Protein AF-K1UAK8-F1 (afdb_monomer_lite)

pLDDT: mean 80.62, std 16.97, range [32.03, 98.06]

Sequence (161 aa):
METLEPFNIIYQTAEDGLGDTVKPRLMEADADLERVLVIDDRDTPLTLADERIARAIRENNARLVIIDPVQAFLGADVDMNRANEVRPIFRSLGDIAQATGCAIVLIGHLNKAAGTQSTYRGLGSIDITAAVRSLLFIGKLKAVPRRGCLSMRKAPLRRPD

Structure (mmCIF, N/CA/C/O backbone):
data_AF-K1UAK8-F1
#
_entry.id   AF-K1UAK8-F1
#
loop_
_atom_site.group_PDB
_atom_site.id
_atom_site.type_symbol
_atom_site.label_atom_id
_atom_site.label_alt_id
_atom_site.label_comp_id
_atom_site.label_asym_id
_atom_site.label_entity_id
_atom_site.label_seq_id
_atom_site.pdbx_PDB_ins_code
_atom_site.Cartn_x
_atom_site.Cartn_y
_atom_site.Cartn_z
_atom_site.occupancy
_atom_site.B_iso_or_equiv
_atom_site.auth_seq_id
_atom_site.auth_comp_id
_atom_site.auth_asym_id
_atom_site.auth_atom_id
_atom_site.pdbx_PDB_model_num
ATOM 1 N N . MET A 1 1 ? -11.060 -23.765 2.397 1.00 55.47 1 MET A N 1
ATOM 2 C CA . MET A 1 1 ? -10.619 -22.478 2.964 1.00 55.47 1 MET A CA 1
ATOM 3 C C . MET A 1 1 ? -11.892 -21.758 3.335 1.00 55.47 1 MET A C 1
ATOM 5 O O . MET A 1 1 ? -12.730 -21.617 2.454 1.00 55.47 1 MET A O 1
ATOM 9 N N . GLU A 1 2 ? -12.103 -21.457 4.612 1.00 62.03 2 GLU A N 1
ATOM 10 C CA . GLU A 1 2 ? -13.284 -20.691 5.019 1.00 62.03 2 GLU A CA 1
ATOM 11 C C . GLU A 1 2 ? -13.244 -19.320 4.337 1.00 62.03 2 GLU A C 1
ATOM 13 O O . GLU A 1 2 ? -12.193 -18.676 4.279 1.00 62.03 2 GLU A O 1
ATOM 18 N N . THR A 1 3 ? -14.365 -18.915 3.746 1.00 72.94 3 THR A N 1
ATOM 19 C CA . THR A 1 3 ? -14.537 -17.578 3.181 1.00 72.94 3 THR A CA 1
ATOM 20 C C . THR A 1 3 ? -14.625 -16.584 4.327 1.00 72.94 3 THR A C 1
ATOM 22 O O . THR A 1 3 ? -15.469 -16.722 5.207 1.00 72.94 3 THR A O 1
ATOM 25 N N . LEU A 1 4 ? -13.724 -15.604 4.335 1.00 79.81 4 LEU A N 1
ATOM 26 C CA . LEU A 1 4 ? -13.770 -14.509 5.297 1.00 79.81 4 LEU A CA 1
ATOM 27 C C . LEU A 1 4 ? -14.938 -13.577 4.954 1.00 79.81 4 LEU A C 1
ATOM 29 O O . LEU A 1 4 ? -15.183 -13.315 3.778 1.00 79.81 4 LEU A O 1
ATOM 33 N N . GLU A 1 5 ? -15.594 -13.034 5.979 1.00 86.62 5 GLU A N 1
ATOM 34 C CA . GLU A 1 5 ? -16.538 -11.924 5.808 1.00 86.62 5 GLU A CA 1
ATOM 35 C C . GLU A 1 5 ? -15.843 -10.710 5.161 1.00 86.62 5 GLU A C 1
ATOM 37 O O . GLU A 1 5 ? -14.666 -10.465 5.468 1.00 86.62 5 GLU A O 1
ATOM 42 N N . PRO A 1 6 ? -16.536 -9.928 4.307 1.00 89.19 6 PRO A N 1
ATOM 43 C CA . PRO A 1 6 ? -15.977 -8.728 3.691 1.00 89.19 6 PRO A CA 1
ATOM 44 C C . PRO A 1 6 ? -15.395 -7.752 4.721 1.00 89.19 6 PRO A C 1
ATOM 46 O O . PRO A 1 6 ? -15.967 -7.515 5.786 1.00 89.19 6 PRO A O 1
ATOM 49 N N . PHE A 1 7 ? -14.254 -7.148 4.396 1.00 94.06 7 PHE A N 1
ATOM 50 C CA . PHE A 1 7 ? -13.561 -6.197 5.263 1.00 94.06 7 PHE A CA 1
ATOM 51 C C . PHE A 1 7 ? -12.981 -5.035 4.467 1.00 94.06 7 PHE A C 1
ATOM 53 O O . PHE A 1 7 ? -12.765 -5.137 3.263 1.00 94.06 7 PHE A O 1
ATOM 60 N N . ASN A 1 8 ? -12.706 -3.938 5.167 1.00 97.38 8 ASN A N 1
ATOM 61 C CA . ASN A 1 8 ? -12.177 -2.733 4.549 1.00 97.38 8 ASN A CA 1
ATOM 62 C C . ASN A 1 8 ? -10.707 -2.923 4.170 1.00 97.38 8 ASN A C 1
ATOM 64 O O . ASN A 1 8 ? -9.906 -3.461 4.949 1.00 97.38 8 ASN A O 1
ATOM 68 N N . ILE A 1 9 ? -10.362 -2.457 2.975 1.00 96.62 9 ILE A N 1
ATOM 69 C CA . ILE A 1 9 ? -9.004 -2.444 2.447 1.00 96.62 9 ILE A CA 1
ATOM 70 C C . ILE A 1 9 ? -8.628 -1.020 2.055 1.00 96.62 9 ILE A C 1
ATOM 72 O O . ILE A 1 9 ? -9.480 -0.238 1.645 1.00 96.62 9 ILE A O 1
ATOM 76 N N . ILE A 1 10 ? -7.345 -0.697 2.148 1.00 97.50 10 ILE A N 1
ATOM 77 C CA . ILE A 1 10 ? -6.782 0.523 1.575 1.00 97.50 10 ILE A CA 1
ATOM 78 C C . ILE A 1 10 ? -5.951 0.108 0.364 1.00 97.50 10 ILE A C 1
ATOM 80 O O . ILE A 1 10 ? -5.035 -0.701 0.505 1.00 97.50 10 ILE A O 1
ATOM 84 N N . TYR A 1 11 ? -6.264 0.639 -0.813 1.00 95.94 11 TYR A N 1
ATOM 85 C CA . TYR A 1 11 ? -5.522 0.394 -2.048 1.00 95.94 11 TYR A CA 1
ATOM 86 C C . TYR A 1 11 ? -4.924 1.712 -2.538 1.00 95.94 11 TYR A C 1
ATOM 88 O O . TYR A 1 11 ? -5.619 2.525 -3.143 1.00 95.94 11 TYR A O 1
ATOM 96 N N . GLN A 1 12 ? -3.634 1.925 -2.287 1.00 95.62 12 GLN A N 1
ATOM 97 C CA . GLN A 1 12 ? -2.919 3.098 -2.775 1.00 95.62 12 GLN A CA 1
ATOM 98 C C . GLN A 1 12 ? -2.098 2.729 -4.007 1.00 95.62 12 GLN A C 1
ATOM 100 O O . GLN A 1 12 ? -1.221 1.864 -3.931 1.00 95.62 12 GLN A O 1
ATOM 105 N N . THR A 1 13 ? -2.347 3.409 -5.128 1.00 93.06 13 THR A N 1
ATOM 106 C CA . THR A 1 13 ? -1.563 3.211 -6.347 1.00 93.06 13 THR A CA 1
ATOM 107 C C . THR A 1 13 ? -1.162 4.505 -7.033 1.00 93.06 13 THR A C 1
ATOM 109 O O . THR A 1 13 ? -1.910 5.478 -7.020 1.00 93.06 13 THR A O 1
ATOM 112 N N . ALA A 1 14 ? 0.031 4.488 -7.625 1.00 87.62 14 ALA A N 1
ATOM 113 C CA . ALA A 1 14 ? 0.551 5.530 -8.508 1.00 87.62 14 ALA A CA 1
ATOM 114 C C . ALA A 1 14 ? 0.782 5.021 -9.947 1.00 87.62 14 ALA A C 1
ATOM 116 O O . ALA A 1 14 ? 1.315 5.751 -10.780 1.00 87.62 14 ALA A O 1
ATOM 117 N N . GLU A 1 15 ? 0.428 3.764 -10.233 1.00 78.88 15 GLU A N 1
ATOM 118 C CA . GLU A 1 15 ? 0.639 3.111 -11.531 1.00 78.88 15 GLU A CA 1
ATOM 119 C C . GLU A 1 15 ? -0.619 3.117 -12.391 1.00 78.88 15 GLU A C 1
ATOM 121 O O . GLU A 1 15 ? -0.607 3.599 -13.523 1.00 78.88 15 GLU A O 1
ATOM 126 N N . ASP A 1 16 ? -1.696 2.571 -11.835 1.00 82.50 16 ASP A N 1
ATOM 127 C CA . ASP A 1 16 ? -2.960 2.370 -12.522 1.00 82.50 16 ASP A CA 1
ATOM 128 C C . ASP A 1 16 ? -3.964 3.424 -12.042 1.00 82.50 16 ASP A C 1
ATOM 130 O O . ASP A 1 16 ? -4.096 3.693 -10.845 1.00 82.50 16 ASP A O 1
ATOM 134 N N . GLY A 1 17 ? -4.717 4.018 -12.967 1.00 80.69 17 GLY A N 1
ATOM 135 C CA . GLY A 1 17 ? -5.771 4.948 -12.588 1.00 80.69 17 GLY A CA 1
ATOM 136 C C . GLY A 1 17 ? -6.879 4.234 -11.804 1.00 80.69 17 GLY A C 1
ATOM 137 O O . GLY A 1 17 ? -7.371 3.159 -12.171 1.00 80.69 17 GLY A O 1
ATOM 138 N N . LEU A 1 18 ? -7.289 4.840 -10.687 1.00 82.31 18 LEU A N 1
ATOM 139 C CA . LEU A 1 18 ? -8.288 4.248 -9.793 1.00 82.31 18 LEU A CA 1
ATOM 140 C C . LEU A 1 18 ? -9.636 4.039 -10.494 1.00 82.31 18 LEU A C 1
ATOM 142 O O . LEU A 1 18 ? -10.283 3.011 -10.305 1.00 82.31 18 LEU A O 1
ATOM 146 N N . GLY A 1 19 ? -10.056 5.005 -11.314 1.00 79.44 19 GLY A N 1
ATOM 147 C CA . GLY A 1 19 ? -11.358 4.983 -11.982 1.00 79.44 19 GLY A CA 1
ATOM 148 C C . GLY A 1 19 ? -11.404 4.165 -13.273 1.00 79.44 19 GLY A C 1
ATOM 149 O O . GLY A 1 19 ? -12.441 3.578 -13.570 1.00 79.44 19 GLY A O 1
ATOM 150 N N . ASP A 1 20 ? -10.310 4.127 -14.030 1.00 84.25 20 ASP A N 1
ATOM 151 C CA . ASP A 1 20 ? -10.261 3.553 -15.380 1.00 84.25 20 ASP A CA 1
ATOM 152 C C . ASP A 1 20 ? -9.651 2.145 -15.426 1.00 84.25 20 ASP A C 1
ATOM 154 O O . ASP A 1 20 ? -9.954 1.386 -16.346 1.00 84.25 20 ASP A O 1
ATOM 158 N N . THR A 1 21 ? -8.844 1.773 -14.428 1.00 85.38 21 THR A N 1
ATOM 159 C CA . THR A 1 21 ? -8.086 0.518 -14.439 1.00 85.38 21 THR A CA 1
ATOM 160 C C . THR A 1 21 ? -8.343 -0.327 -13.198 1.00 85.38 21 THR A C 1
ATOM 162 O O . THR A 1 21 ? -8.722 -1.493 -13.319 1.00 85.38 21 THR A O 1
ATOM 165 N N . VAL A 1 22 ? -8.192 0.241 -11.998 1.00 86.25 22 VAL A N 1
ATOM 166 C CA . VAL A 1 22 ? -8.355 -0.518 -10.745 1.00 86.25 22 VAL A CA 1
ATOM 167 C C . VAL A 1 22 ? -9.821 -0.873 -10.511 1.00 86.25 22 VAL A C 1
ATOM 169 O O . VAL A 1 22 ? -10.147 -2.043 -10.308 1.00 86.25 22 VAL A O 1
ATOM 172 N N . LYS A 1 23 ? -10.725 0.109 -10.600 1.00 88.81 23 LYS A N 1
ATOM 173 C CA . LYS A 1 23 ? -12.158 -0.102 -10.367 1.00 88.81 23 LYS A CA 1
ATOM 174 C C . LYS A 1 23 ? -12.771 -1.162 -11.300 1.00 88.81 23 LYS A C 1
ATOM 176 O O . LYS A 1 23 ? -13.414 -2.062 -10.763 1.00 88.81 23 LYS A O 1
ATOM 181 N N . PRO A 1 24 ? -12.566 -1.148 -12.635 1.00 90.62 24 PRO A N 1
ATOM 182 C CA . PRO A 1 24 ? -13.096 -2.205 -13.501 1.00 90.62 24 PRO A CA 1
ATOM 183 C C . PRO A 1 24 ? -12.590 -3.605 -13.136 1.00 90.62 24 PRO A C 1
ATOM 185 O O . PRO A 1 24 ? -13.384 -4.537 -13.079 1.00 90.62 24 PRO A O 1
ATOM 188 N N . ARG A 1 25 ? -11.300 -3.755 -12.802 1.00 89.94 25 ARG A N 1
ATOM 189 C CA . ARG A 1 25 ? -10.727 -5.051 -12.391 1.00 89.94 25 ARG A CA 1
ATOM 190 C C . ARG A 1 25 ? -11.294 -5.551 -11.064 1.00 89.94 25 ARG A C 1
ATOM 192 O O . ARG A 1 25 ? -11.497 -6.748 -10.898 1.00 89.94 25 ARG A O 1
ATOM 199 N N . LEU A 1 26 ? -11.546 -4.645 -10.120 1.00 90.31 26 LEU A N 1
ATOM 200 C CA . LEU A 1 26 ? -12.199 -4.977 -8.853 1.00 90.31 26 LEU A CA 1
ATOM 201 C C . LEU A 1 26 ? -13.653 -5.410 -9.071 1.00 90.31 26 LEU A C 1
ATOM 203 O O . LEU A 1 26 ? -14.087 -6.381 -8.461 1.00 90.31 26 LEU A O 1
ATOM 207 N N . MET A 1 27 ? -14.377 -4.746 -9.977 1.00 91.19 27 MET A N 1
ATOM 208 C CA . MET A 1 27 ? -15.738 -5.143 -10.355 1.00 91.19 27 MET A CA 1
ATOM 209 C C . MET A 1 27 ? -15.770 -6.521 -11.022 1.00 91.19 27 MET A C 1
ATOM 211 O O . MET A 1 27 ? -16.617 -7.334 -10.680 1.00 91.19 27 MET A O 1
ATOM 215 N N . GLU A 1 28 ? -14.837 -6.810 -11.935 1.00 91.50 28 GLU A N 1
ATOM 216 C CA . GLU A 1 28 ? -14.699 -8.139 -12.558 1.00 91.50 28 GLU A CA 1
ATOM 217 C C . GLU A 1 28 ? -14.357 -9.244 -11.546 1.00 91.50 28 GLU A C 1
ATOM 219 O O . GLU A 1 28 ? -14.640 -10.414 -11.791 1.00 91.50 28 GLU A O 1
ATOM 224 N N . ALA A 1 29 ? -13.739 -8.878 -10.422 1.00 88.31 29 ALA A N 1
ATOM 225 C CA . ALA A 1 29 ? -13.406 -9.777 -9.324 1.00 88.31 29 ALA A CA 1
ATOM 226 C C . ALA A 1 29 ? -14.501 -9.853 -8.239 1.00 88.31 29 ALA A C 1
ATOM 228 O O . ALA A 1 29 ? -14.228 -10.379 -7.160 1.00 88.31 29 ALA A O 1
ATOM 229 N N . ASP A 1 30 ? -15.701 -9.317 -8.503 1.00 89.19 30 ASP A N 1
ATOM 230 C CA . ASP A 1 30 ? -16.835 -9.253 -7.568 1.00 89.19 30 ASP A CA 1
ATOM 231 C C . ASP A 1 30 ? -16.491 -8.578 -6.222 1.00 89.19 30 ASP A C 1
ATOM 233 O O . ASP A 1 30 ? -17.020 -8.930 -5.164 1.00 89.19 30 ASP A O 1
ATOM 237 N N . ALA A 1 31 ? -15.579 -7.600 -6.233 1.00 89.88 31 ALA A N 1
ATOM 238 C CA . ALA A 1 31 ? -15.202 -6.869 -5.029 1.00 89.88 31 ALA A CA 1
ATOM 239 C C . ALA A 1 31 ? -16.288 -5.868 -4.601 1.00 89.88 31 ALA A C 1
ATOM 241 O O . ALA A 1 31 ? -16.833 -5.119 -5.415 1.00 89.88 31 ALA A O 1
ATOM 242 N N . ASP A 1 32 ? -16.526 -5.785 -3.291 1.00 93.06 32 ASP A N 1
ATOM 243 C CA . ASP A 1 32 ? -17.341 -4.734 -2.680 1.00 93.06 32 ASP A CA 1
ATOM 244 C C . ASP A 1 32 ? -16.569 -3.403 -2.685 1.00 93.06 32 ASP A C 1
ATOM 246 O O . ASP A 1 32 ? -15.687 -3.163 -1.856 1.00 93.06 32 ASP A O 1
ATOM 250 N N . LEU A 1 33 ? -16.885 -2.541 -3.654 1.00 92.50 33 LEU A N 1
ATOM 251 C CA . LEU A 1 33 ? -16.190 -1.270 -3.859 1.00 92.50 33 LEU A CA 1
ATOM 252 C C . LEU A 1 33 ? -16.381 -0.274 -2.710 1.00 92.50 33 LEU A C 1
ATOM 254 O O . LEU A 1 33 ? -15.535 0.601 -2.546 1.00 92.50 33 LEU A O 1
ATOM 258 N N . GLU A 1 34 ? -17.439 -0.396 -1.901 1.00 94.38 34 GLU A N 1
ATOM 259 C CA . GLU A 1 34 ? -17.644 0.482 -0.737 1.00 94.38 34 GLU A CA 1
ATOM 260 C C . GLU A 1 34 ? -16.605 0.223 0.363 1.00 94.38 34 GLU A C 1
ATOM 262 O O . GLU A 1 34 ? -16.369 1.064 1.230 1.00 94.38 34 GLU A O 1
ATOM 267 N N . ARG A 1 35 ? -15.941 -0.935 0.303 1.00 95.25 35 ARG A N 1
ATOM 268 C CA . ARG A 1 35 ? -14.893 -1.354 1.238 1.00 95.25 35 ARG A CA 1
ATOM 269 C C . ARG A 1 35 ? -13.483 -1.114 0.716 1.00 95.25 35 ARG A C 1
ATOM 271 O O . ARG A 1 35 ? -12.523 -1.450 1.411 1.00 95.25 35 ARG A O 1
ATOM 278 N N . VAL A 1 36 ? -13.343 -0.543 -0.480 1.00 95.44 36 VAL A N 1
ATOM 279 C CA . VAL A 1 36 ? -12.050 -0.211 -1.083 1.00 95.44 36 VAL A CA 1
ATOM 280 C C . VAL A 1 36 ? -11.789 1.277 -0.912 1.00 95.44 36 VAL A C 1
ATOM 282 O O . VAL A 1 36 ? -12.397 2.121 -1.564 1.00 95.44 36 VAL A O 1
ATOM 285 N N . LEU A 1 37 ? -10.867 1.588 -0.012 1.00 96.38 37 LEU A N 1
ATOM 286 C CA . LEU A 1 37 ? -10.539 2.945 0.395 1.00 96.38 37 LEU A CA 1
ATOM 287 C C . LEU A 1 37 ? -9.211 3.384 -0.217 1.00 96.38 37 LEU A C 1
ATOM 289 O O . LEU A 1 37 ? -8.334 2.569 -0.502 1.00 96.38 37 LEU A O 1
ATOM 293 N N . VAL A 1 38 ? -9.049 4.692 -0.369 1.00 95.62 38 VAL A N 1
ATOM 294 C CA . VAL A 1 38 ? -7.832 5.325 -0.885 1.00 95.62 38 VAL A CA 1
ATOM 295 C C . VAL A 1 38 ? -7.490 6.488 0.035 1.00 95.62 38 VAL A C 1
ATOM 297 O O . VAL A 1 38 ? -8.391 7.179 0.514 1.00 95.62 38 VAL A O 1
ATOM 300 N N . ILE A 1 39 ? -6.204 6.693 0.309 1.00 95.75 39 ILE A N 1
ATOM 301 C CA . ILE A 1 39 ? -5.754 7.845 1.089 1.00 95.75 39 ILE A CA 1
ATOM 302 C C . ILE A 1 39 ? -5.608 9.027 0.133 1.00 95.75 39 ILE A C 1
ATOM 304 O O . ILE A 1 39 ? -4.936 8.922 -0.891 1.00 95.75 39 ILE A O 1
ATOM 308 N N . ASP A 1 40 ? -6.229 10.153 0.479 1.00 92.00 40 ASP A N 1
ATOM 309 C CA . ASP A 1 40 ? -6.094 11.383 -0.296 1.00 92.00 40 ASP A CA 1
ATOM 310 C C . ASP A 1 40 ? -4.672 11.948 -0.170 1.00 92.00 40 ASP A C 1
ATOM 312 O O . ASP A 1 40 ? -4.203 12.299 0.921 1.00 92.00 40 ASP A O 1
ATOM 316 N N . ASP A 1 41 ? -3.982 12.008 -1.303 1.00 92.00 41 ASP A N 1
ATOM 317 C CA . ASP A 1 41 ? -2.603 12.461 -1.442 1.00 92.00 41 ASP A CA 1
ATOM 318 C C . ASP A 1 41 ? -2.432 13.565 -2.496 1.00 92.00 41 ASP A C 1
ATOM 320 O O . ASP A 1 41 ? -1.307 13.882 -2.880 1.00 92.00 41 ASP A O 1
ATOM 324 N N . ARG A 1 42 ? -3.538 14.195 -2.923 1.00 88.25 42 ARG A N 1
ATOM 325 C CA . ARG A 1 42 ? -3.547 15.224 -3.978 1.00 88.25 42 ARG A CA 1
ATOM 326 C C . ARG A 1 42 ? -2.756 16.479 -3.612 1.00 88.25 42 ARG A C 1
ATOM 328 O O . ARG A 1 42 ? -2.019 16.991 -4.448 1.00 88.25 42 ARG A O 1
ATOM 335 N N . ASP A 1 43 ? -2.922 16.968 -2.383 1.00 89.19 43 ASP A N 1
ATOM 336 C CA . ASP A 1 43 ? -2.252 18.189 -1.908 1.00 89.19 43 ASP A CA 1
ATOM 337 C C . ASP A 1 43 ? -0.852 17.891 -1.359 1.00 89.19 43 ASP A C 1
ATOM 339 O O . ASP A 1 43 ? 0.109 18.610 -1.633 1.00 89.19 43 ASP A O 1
ATOM 343 N N . THR A 1 44 ? -0.744 16.802 -0.595 1.00 90.75 44 THR A N 1
ATOM 344 C CA . THR A 1 44 ? 0.507 16.344 0.013 1.00 90.75 44 THR A CA 1
ATOM 345 C C . THR A 1 44 ? 0.734 14.884 -0.367 1.00 90.75 44 THR A C 1
ATOM 347 O O . THR A 1 44 ? 0.007 14.022 0.151 1.00 90.75 44 THR A O 1
ATOM 350 N N . PRO A 1 45 ? 1.759 14.584 -1.190 1.00 91.88 45 PRO A N 1
ATOM 351 C CA . PRO A 1 45 ? 2.075 13.222 -1.599 1.00 91.88 45 PRO A CA 1
ATOM 352 C C . PRO A 1 45 ? 2.204 12.286 -0.399 1.00 91.88 45 PRO A C 1
ATOM 354 O O . PRO A 1 45 ? 2.794 12.644 0.625 1.00 91.88 45 PRO A O 1
ATOM 357 N N . LEU A 1 46 ? 1.624 11.094 -0.499 1.00 95.00 46 LEU A N 1
ATOM 358 C CA . LEU A 1 46 ? 1.742 10.088 0.545 1.00 95.00 46 LEU A CA 1
ATOM 359 C C . LEU A 1 46 ? 3.134 9.460 0.496 1.00 95.00 46 LEU A C 1
ATOM 361 O O . LEU A 1 46 ? 3.655 9.150 -0.573 1.00 95.00 46 LEU A O 1
ATOM 365 N N . THR A 1 47 ? 3.719 9.216 1.665 1.00 95.06 47 THR A N 1
ATOM 366 C CA . THR A 1 47 ? 4.930 8.399 1.785 1.00 95.06 47 THR A CA 1
ATOM 367 C C . THR A 1 47 ? 4.697 7.241 2.747 1.00 95.06 47 THR A C 1
ATOM 369 O O . THR A 1 47 ? 3.802 7.277 3.588 1.00 95.06 47 THR A O 1
ATOM 372 N N . LEU A 1 48 ? 5.524 6.204 2.664 1.00 93.94 48 LEU A N 1
ATOM 373 C CA . LEU A 1 48 ? 5.468 5.043 3.556 1.00 93.94 48 LEU A CA 1
ATOM 374 C C . LEU A 1 48 ? 5.803 5.379 5.017 1.00 93.94 48 LEU A C 1
ATOM 376 O O . LEU A 1 48 ? 5.496 4.592 5.909 1.00 93.94 48 LEU A O 1
ATOM 380 N N . ALA A 1 49 ? 6.449 6.520 5.260 1.00 90.75 49 ALA A N 1
ATOM 381 C CA . ALA A 1 49 ? 6.736 7.021 6.600 1.00 90.75 49 ALA A CA 1
ATOM 382 C C . ALA A 1 49 ? 5.582 7.856 7.187 1.00 90.75 49 ALA A C 1
ATOM 384 O O . ALA A 1 49 ? 5.676 8.305 8.327 1.00 90.75 49 ALA A O 1
ATOM 385 N N . ASP A 1 50 ? 4.515 8.085 6.421 1.00 93.88 50 ASP A N 1
ATOM 386 C CA . ASP A 1 50 ? 3.438 8.992 6.794 1.00 93.88 50 ASP A CA 1
ATOM 387 C C . ASP A 1 50 ? 2.467 8.366 7.812 1.00 93.88 50 ASP A C 1
ATOM 389 O O . ASP A 1 50 ? 1.944 7.261 7.626 1.00 93.88 50 ASP A O 1
ATOM 393 N N . GLU A 1 51 ? 2.158 9.104 8.881 1.00 93.88 51 GLU A N 1
ATOM 394 C CA . GLU A 1 51 ? 1.196 8.685 9.906 1.00 93.88 51 GLU A CA 1
ATOM 395 C C . GLU A 1 51 ? -0.229 8.514 9.363 1.00 93.88 51 GLU A C 1
ATOM 397 O O . GLU A 1 51 ? -1.031 7.788 9.965 1.00 93.88 51 GLU A O 1
ATOM 402 N N . ARG A 1 52 ? -0.553 9.135 8.218 1.00 96.00 52 ARG A N 1
ATOM 403 C CA . ARG A 1 52 ? -1.835 8.964 7.520 1.00 96.00 52 ARG A CA 1
ATOM 404 C C . ARG A 1 52 ? -2.151 7.496 7.247 1.00 96.00 52 ARG A C 1
ATOM 406 O O . ARG A 1 52 ? -3.315 7.123 7.351 1.00 96.00 52 ARG A O 1
ATOM 413 N N . ILE A 1 53 ? -1.150 6.644 7.003 1.00 96.94 53 ILE A N 1
ATOM 414 C CA . ILE A 1 53 ? -1.357 5.196 6.826 1.00 96.94 53 ILE A CA 1
ATOM 415 C C . ILE A 1 53 ? -1.918 4.580 8.112 1.00 96.94 53 ILE A C 1
ATOM 417 O O . ILE A 1 53 ? -2.968 3.939 8.108 1.00 96.94 53 ILE A O 1
ATOM 421 N N . AL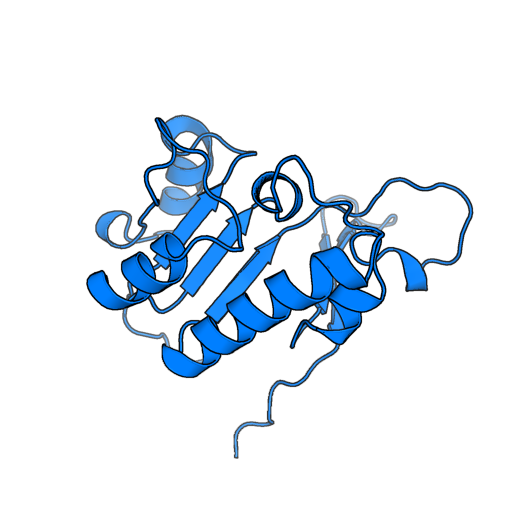A A 1 54 ? -1.246 4.810 9.240 1.00 97.19 54 ALA A N 1
ATOM 422 C CA . ALA A 1 54 ? -1.655 4.256 10.526 1.00 97.19 54 ALA A CA 1
ATOM 423 C C . ALA A 1 54 ? -3.010 4.814 10.992 1.00 97.19 54 ALA A C 1
ATOM 425 O O . ALA A 1 54 ? -3.793 4.106 11.627 1.00 97.19 54 ALA A O 1
ATOM 426 N N . ARG A 1 55 ? -3.287 6.086 10.692 1.00 97.38 55 ARG A N 1
ATOM 427 C CA . ARG A 1 55 ? -4.570 6.739 10.963 1.00 97.38 55 ARG A CA 1
ATOM 428 C C . ARG A 1 55 ? -5.695 6.111 10.144 1.00 97.38 55 ARG A C 1
ATOM 430 O O . ARG A 1 55 ? -6.662 5.637 10.733 1.00 97.38 55 ARG A O 1
ATOM 437 N N . ALA A 1 56 ? -5.523 6.019 8.826 1.00 97.56 56 ALA A N 1
ATOM 438 C CA . ALA A 1 56 ? -6.521 5.463 7.920 1.00 97.56 56 ALA A CA 1
ATOM 439 C C . ALA A 1 56 ? -6.866 4.008 8.266 1.00 97.56 56 ALA A C 1
ATOM 441 O O . ALA A 1 56 ? -8.042 3.645 8.253 1.00 97.56 56 ALA A O 1
ATOM 442 N N . ILE A 1 57 ? -5.869 3.196 8.647 1.00 98.06 57 ILE A N 1
ATOM 443 C CA . ILE A 1 57 ? -6.096 1.819 9.106 1.00 98.06 57 ILE A CA 1
ATOM 444 C C . ILE A 1 57 ? -7.029 1.789 10.322 1.00 98.06 57 ILE A C 1
ATOM 446 O O . ILE A 1 57 ? -7.987 1.017 10.337 1.00 98.06 57 ILE A O 1
ATOM 450 N N . ARG A 1 58 ? -6.761 2.620 11.337 1.00 97.62 58 ARG A N 1
ATOM 451 C CA . ARG A 1 58 ? -7.531 2.627 12.590 1.00 97.62 58 ARG A CA 1
ATOM 452 C C . ARG A 1 58 ? -8.936 3.184 12.401 1.00 97.62 58 ARG A C 1
ATOM 454 O O . ARG A 1 58 ? -9.889 2.567 12.860 1.00 97.62 58 ARG A O 1
ATOM 461 N N . GLU A 1 59 ? -9.058 4.321 11.725 1.00 97.62 59 GLU A N 1
ATOM 462 C CA . GLU A 1 59 ? -10.339 5.011 11.529 1.00 97.62 59 GLU A CA 1
ATOM 463 C C . GLU A 1 59 ? -11.318 4.180 10.697 1.00 97.62 59 GLU A C 1
ATOM 465 O O . GLU A 1 59 ? -12.517 4.196 10.959 1.00 97.62 59 GLU A O 1
ATOM 470 N N . ASN A 1 60 ? -10.806 3.400 9.743 1.00 97.50 60 ASN A N 1
ATOM 471 C CA . ASN A 1 60 ? -11.634 2.599 8.848 1.00 97.50 60 ASN A CA 1
ATOM 472 C C . ASN A 1 60 ? -11.659 1.109 9.200 1.00 97.50 60 ASN A C 1
ATOM 474 O O . ASN A 1 60 ? -12.248 0.327 8.455 1.00 97.50 60 ASN A O 1
ATOM 478 N N . ASN A 1 61 ? -11.009 0.695 10.293 1.00 96.50 61 ASN A N 1
ATOM 479 C CA . ASN A 1 61 ? -10.835 -0.714 10.654 1.00 96.50 61 ASN A CA 1
ATOM 480 C C . ASN A 1 61 ? -10.342 -1.570 9.462 1.00 96.50 61 ASN A C 1
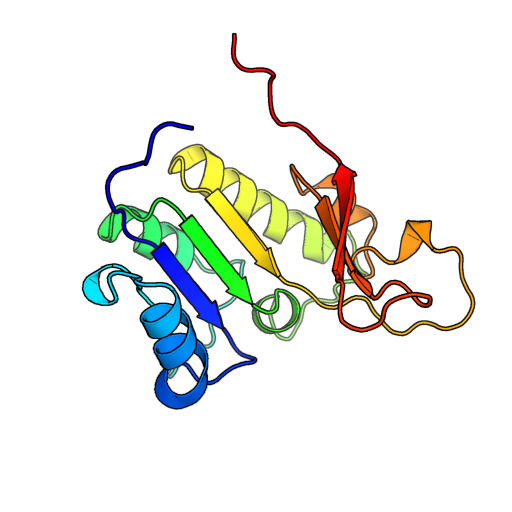ATOM 482 O O . ASN A 1 61 ? -10.865 -2.653 9.181 1.00 96.50 61 ASN A O 1
ATOM 486 N N . ALA A 1 62 ? -9.376 -1.041 8.704 1.00 97.50 62 ALA A N 1
ATOM 487 C CA . ALA A 1 62 ? -8.869 -1.705 7.511 1.00 97.50 62 ALA A CA 1
ATOM 488 C C . ALA A 1 62 ? -7.997 -2.905 7.898 1.00 97.50 62 ALA A C 1
ATOM 490 O O . ALA A 1 62 ? -7.081 -2.786 8.713 1.00 97.50 62 ALA A O 1
ATOM 491 N N . ARG A 1 63 ? -8.240 -4.066 7.285 1.00 96.62 63 ARG A N 1
ATOM 492 C CA . ARG A 1 63 ? -7.473 -5.299 7.563 1.00 96.62 63 ARG A CA 1
ATOM 493 C C . ARG A 1 63 ? -6.353 -5.553 6.556 1.00 96.62 63 ARG A C 1
ATOM 495 O O . ARG A 1 63 ? -5.507 -6.416 6.797 1.00 96.62 63 ARG A O 1
ATOM 502 N N . LEU A 1 64 ? -6.343 -4.804 5.455 1.00 96.94 64 LEU A N 1
ATOM 503 C CA . LEU A 1 64 ? -5.340 -4.888 4.402 1.00 96.94 64 LEU A CA 1
ATOM 504 C C . LEU A 1 64 ? -5.007 -3.494 3.859 1.00 96.94 64 LEU A C 1
ATOM 506 O O . LEU A 1 64 ? -5.910 -2.727 3.535 1.00 96.94 64 LEU A O 1
ATOM 510 N N . VAL A 1 65 ? -3.717 -3.206 3.707 1.00 97.88 65 VAL A N 1
ATOM 511 C CA . VAL A 1 65 ? -3.196 -2.077 2.929 1.00 97.88 65 VAL A CA 1
ATOM 512 C C . VAL A 1 65 ? -2.369 -2.618 1.772 1.00 97.88 65 VAL A C 1
ATOM 514 O O . VAL A 1 65 ? -1.482 -3.444 1.984 1.00 97.88 65 VAL A O 1
ATOM 517 N N . ILE A 1 66 ? -2.640 -2.145 0.561 1.00 96.25 66 ILE A N 1
ATOM 518 C CA . ILE A 1 66 ? -1.869 -2.429 -0.649 1.00 96.25 66 ILE A CA 1
ATOM 519 C C . ILE A 1 66 ? -1.235 -1.120 -1.110 1.00 96.25 66 ILE A C 1
ATOM 521 O O . ILE A 1 66 ? -1.942 -0.129 -1.278 1.00 96.25 66 ILE A O 1
ATOM 525 N N . ILE A 1 67 ? 0.083 -1.125 -1.307 1.00 95.31 67 ILE A N 1
ATOM 526 C CA . ILE A 1 67 ? 0.836 0.006 -1.861 1.00 95.31 67 ILE A CA 1
ATOM 527 C C . ILE A 1 67 ? 1.491 -0.426 -3.174 1.00 95.31 67 ILE A C 1
ATOM 529 O O . ILE A 1 67 ? 2.264 -1.389 -3.179 1.00 95.31 67 ILE A O 1
ATOM 533 N N . ASP A 1 68 ? 1.199 0.290 -4.260 1.00 92.00 68 ASP A N 1
ATOM 534 C CA . ASP A 1 68 ? 1.559 -0.117 -5.620 1.00 92.00 68 ASP A CA 1
ATOM 535 C C . ASP A 1 68 ? 1.966 1.052 -6.547 1.00 92.00 68 ASP A C 1
ATOM 537 O O . ASP A 1 68 ? 1.101 1.810 -6.988 1.00 92.00 68 ASP A O 1
ATOM 541 N N . PRO A 1 69 ? 3.249 1.234 -6.897 1.00 90.56 69 PRO A N 1
ATOM 542 C CA . PRO A 1 69 ? 4.422 0.503 -6.437 1.00 90.56 69 PRO A CA 1
ATOM 543 C C . PRO A 1 69 ? 5.036 1.148 -5.195 1.00 90.56 69 PRO A C 1
ATOM 545 O O . PRO A 1 69 ? 5.048 2.365 -5.049 1.00 90.56 69 PRO A O 1
ATOM 548 N N . VAL A 1 70 ? 5.693 0.353 -4.355 1.00 89.75 70 VAL A N 1
ATOM 549 C CA . VAL A 1 70 ? 6.460 0.802 -3.185 1.00 89.75 70 VAL A CA 1
ATOM 550 C C . VAL A 1 70 ? 7.445 1.923 -3.534 1.00 89.75 70 VAL A C 1
ATOM 552 O O . VAL A 1 70 ? 7.615 2.846 -2.743 1.00 89.75 70 VAL A O 1
ATOM 555 N N . GLN A 1 71 ? 8.042 1.889 -4.733 1.00 86.00 71 GLN A N 1
ATOM 556 C CA . GLN A 1 71 ? 8.970 2.911 -5.219 1.00 86.00 71 GLN A CA 1
ATOM 557 C C . GLN A 1 71 ? 8.350 4.312 -5.292 1.00 86.00 71 GLN A C 1
ATOM 559 O O . GLN A 1 71 ? 9.046 5.283 -5.015 1.00 86.00 71 GLN A O 1
ATOM 564 N N . ALA A 1 72 ? 7.064 4.422 -5.629 1.00 89.62 72 ALA A N 1
ATOM 565 C CA . ALA A 1 72 ? 6.388 5.712 -5.745 1.00 89.62 72 ALA A CA 1
ATOM 566 C C . ALA A 1 72 ? 6.122 6.370 -4.380 1.00 89.62 72 ALA A C 1
ATOM 568 O O . ALA A 1 72 ? 5.928 7.578 -4.312 1.00 89.62 72 ALA A O 1
ATOM 569 N N . PHE A 1 73 ? 6.166 5.593 -3.291 1.00 92.44 73 PHE A N 1
ATOM 570 C CA . PHE A 1 73 ? 5.813 6.049 -1.944 1.00 92.44 73 PHE A CA 1
ATOM 571 C C . PHE A 1 73 ? 7.008 6.080 -0.976 1.00 92.44 73 PHE A C 1
ATOM 573 O O . PHE A 1 73 ? 6.828 6.373 0.203 1.00 92.44 73 PHE A O 1
ATOM 580 N N . LEU A 1 74 ? 8.240 5.793 -1.417 1.00 89.44 74 LEU A N 1
ATOM 581 C CA . LEU A 1 74 ? 9.420 5.855 -0.534 1.00 89.44 74 LEU A CA 1
ATOM 582 C C . LEU A 1 74 ? 9.725 7.279 -0.041 1.00 89.44 74 LEU A C 1
ATOM 584 O O . LEU A 1 74 ? 10.227 7.436 1.068 1.00 89.44 74 LEU A O 1
ATOM 588 N N . GLY A 1 75 ? 9.376 8.295 -0.833 1.00 85.50 75 GLY A N 1
ATOM 589 C CA . GLY A 1 75 ? 9.729 9.696 -0.604 1.00 85.50 75 GLY A CA 1
ATOM 590 C C . GLY A 1 75 ? 10.803 10.173 -1.583 1.00 85.50 75 GLY A C 1
ATOM 591 O O . GLY A 1 75 ? 11.628 9.386 -2.042 1.00 85.50 75 GLY A O 1
ATOM 592 N N . ALA A 1 76 ? 10.776 11.465 -1.919 1.00 81.00 76 ALA A N 1
ATOM 593 C CA . ALA A 1 76 ? 11.639 12.044 -2.954 1.00 81.00 76 ALA A CA 1
ATOM 594 C C . ALA A 1 76 ? 13.142 11.948 -2.628 1.00 81.00 76 ALA A C 1
ATOM 596 O O . ALA A 1 76 ? 13.957 11.821 -3.538 1.00 81.00 76 ALA A O 1
ATOM 597 N N . ASP A 1 77 ? 13.489 11.959 -1.339 1.00 82.56 77 ASP A N 1
ATOM 598 C CA . ASP A 1 77 ? 14.874 12.005 -0.857 1.00 82.56 77 ASP A CA 1
ATOM 599 C C . ASP A 1 77 ? 15.409 10.641 -0.384 1.00 82.56 77 ASP A C 1
ATOM 601 O O . ASP A 1 77 ? 16.452 10.582 0.264 1.00 82.56 77 ASP A O 1
ATOM 605 N N . VAL A 1 78 ? 14.692 9.545 -0.664 1.00 81.44 78 VAL A N 1
ATOM 606 C CA . VAL A 1 78 ? 15.046 8.199 -0.184 1.00 81.44 78 VAL A CA 1
ATOM 607 C C . VAL A 1 78 ? 15.674 7.367 -1.299 1.00 81.44 78 VAL A C 1
ATOM 609 O O . VAL A 1 78 ? 15.017 7.002 -2.276 1.00 81.44 78 VAL A O 1
ATOM 612 N N . ASP A 1 79 ? 16.936 6.979 -1.121 1.00 79.62 79 ASP A N 1
ATOM 613 C CA . ASP A 1 79 ? 17.619 6.014 -1.979 1.00 79.62 79 ASP A CA 1
ATOM 614 C C . ASP A 1 79 ? 17.319 4.582 -1.521 1.00 79.62 79 ASP A C 1
ATOM 616 O O . ASP A 1 79 ? 17.769 4.106 -0.474 1.00 79.62 79 ASP A O 1
ATOM 620 N N . MET A 1 80 ? 16.601 3.844 -2.367 1.00 74.75 80 MET A N 1
ATOM 621 C CA . MET A 1 80 ? 16.217 2.460 -2.096 1.00 74.75 80 MET A CA 1
ATOM 622 C C . MET A 1 80 ? 17.399 1.482 -1.952 1.00 74.75 80 MET A C 1
ATOM 624 O O . MET A 1 80 ? 17.233 0.383 -1.417 1.00 74.75 80 MET A O 1
ATOM 628 N N . ASN A 1 81 ? 18.591 1.862 -2.417 1.00 75.19 81 ASN A N 1
ATOM 629 C CA . ASN A 1 81 ? 19.811 1.064 -2.291 1.00 75.19 81 ASN A CA 1
ATOM 630 C C . ASN A 1 81 ? 20.559 1.352 -0.979 1.00 75.19 81 ASN A C 1
ATOM 632 O O . ASN A 1 81 ? 21.484 0.618 -0.621 1.00 75.19 81 ASN A O 1
ATOM 636 N N . ARG A 1 82 ? 20.170 2.400 -0.239 1.00 78.12 82 ARG A N 1
ATOM 637 C CA . ARG A 1 82 ? 20.788 2.777 1.033 1.00 78.12 82 ARG A CA 1
ATOM 638 C C . ARG A 1 82 ? 20.034 2.163 2.203 1.00 78.12 82 ARG A C 1
ATOM 640 O O . ARG A 1 82 ? 18.987 2.635 2.641 1.00 78.12 82 ARG A O 1
ATOM 647 N N . ALA A 1 83 ? 20.632 1.116 2.767 1.00 77.19 83 ALA A N 1
ATOM 648 C CA . ALA A 1 83 ? 20.117 0.376 3.918 1.00 77.19 83 ALA A CA 1
ATOM 649 C C . ALA A 1 83 ? 19.627 1.276 5.066 1.00 77.19 83 ALA A C 1
ATOM 651 O O . ALA A 1 83 ? 18.590 1.019 5.674 1.00 77.19 83 ALA A O 1
ATOM 652 N N . ASN A 1 84 ? 20.386 2.327 5.380 1.00 83.38 84 ASN A N 1
ATOM 653 C CA . ASN A 1 84 ? 20.098 3.243 6.480 1.00 83.38 84 ASN A CA 1
ATOM 654 C C . ASN A 1 84 ? 18.859 4.119 6.241 1.00 83.38 84 ASN A C 1
ATOM 656 O O . ASN A 1 84 ? 18.279 4.581 7.217 1.00 83.38 84 ASN A O 1
ATOM 660 N N . GLU A 1 85 ? 18.448 4.325 4.990 1.00 85.00 85 GLU A N 1
ATOM 661 C CA . GLU A 1 85 ? 17.270 5.127 4.636 1.00 85.00 85 GLU A CA 1
ATOM 662 C C . GLU A 1 85 ? 16.014 4.253 4.540 1.00 85.00 85 GLU A C 1
ATOM 664 O O . GLU A 1 85 ? 14.947 4.622 5.023 1.00 85.00 85 GLU A O 1
ATOM 669 N N . VAL A 1 86 ? 16.153 3.033 4.014 1.00 85.81 86 VAL A N 1
ATOM 670 C CA . VAL A 1 86 ? 15.019 2.120 3.811 1.00 85.81 86 VAL A CA 1
ATOM 671 C C . VAL A 1 86 ? 14.609 1.386 5.090 1.00 85.81 86 VAL A C 1
ATOM 673 O O . VAL A 1 86 ? 13.419 1.202 5.354 1.00 85.81 86 VAL A O 1
ATOM 676 N N . ARG A 1 87 ? 15.568 0.950 5.918 1.00 86.31 87 ARG A N 1
ATOM 677 C CA . ARG A 1 87 ? 15.264 0.154 7.124 1.00 86.31 87 ARG A CA 1
ATOM 678 C C . ARG A 1 87 ? 14.310 0.858 8.101 1.00 86.31 87 ARG A C 1
ATOM 680 O O . ARG A 1 87 ? 13.400 0.177 8.576 1.00 86.31 87 ARG A O 1
ATOM 687 N N . PRO A 1 88 ? 14.464 2.161 8.419 1.00 89.81 88 PRO A N 1
ATOM 688 C CA . PRO A 1 88 ? 13.535 2.858 9.310 1.00 89.81 88 PRO A CA 1
ATOM 689 C C . PRO A 1 88 ? 12.094 2.856 8.790 1.00 89.81 88 PRO A C 1
ATOM 691 O O . PRO A 1 88 ? 11.173 2.612 9.565 1.00 89.81 88 PRO A O 1
ATOM 694 N N . ILE A 1 89 ? 11.906 3.041 7.480 1.00 91.62 89 ILE A N 1
ATOM 695 C CA . ILE A 1 89 ? 10.588 3.051 6.831 1.00 91.62 89 ILE A CA 1
ATOM 696 C C . ILE A 1 89 ? 9.910 1.688 6.988 1.00 91.62 89 ILE A C 1
ATOM 698 O O . ILE A 1 89 ? 8.800 1.589 7.507 1.00 91.62 89 ILE A O 1
ATOM 702 N N . PHE A 1 90 ? 10.598 0.609 6.609 1.00 90.88 90 PHE A N 1
ATOM 703 C CA . PHE A 1 90 ? 10.034 -0.741 6.697 1.00 90.88 90 PHE A CA 1
ATOM 704 C C . PHE A 1 90 ? 9.822 -1.197 8.143 1.00 90.88 90 PHE A C 1
ATOM 706 O O . PHE A 1 90 ? 8.882 -1.943 8.415 1.00 90.88 90 PHE A O 1
ATOM 713 N N . ARG A 1 91 ? 10.663 -0.737 9.079 1.00 90.81 91 ARG A N 1
ATOM 714 C CA . ARG A 1 91 ? 10.449 -0.958 10.511 1.00 90.81 91 ARG A CA 1
ATOM 715 C C . ARG A 1 91 ? 9.167 -0.276 10.984 1.00 90.81 91 ARG A C 1
ATOM 717 O O . ARG A 1 91 ? 8.348 -0.945 11.599 1.00 90.81 91 ARG A O 1
ATOM 724 N N . SER A 1 92 ? 8.966 0.993 10.625 1.00 92.88 92 SER A N 1
ATOM 725 C CA . SER A 1 92 ? 7.743 1.738 10.949 1.00 92.88 92 SER A CA 1
ATOM 726 C C . SER A 1 92 ? 6.490 1.035 10.414 1.00 92.88 92 SER A C 1
A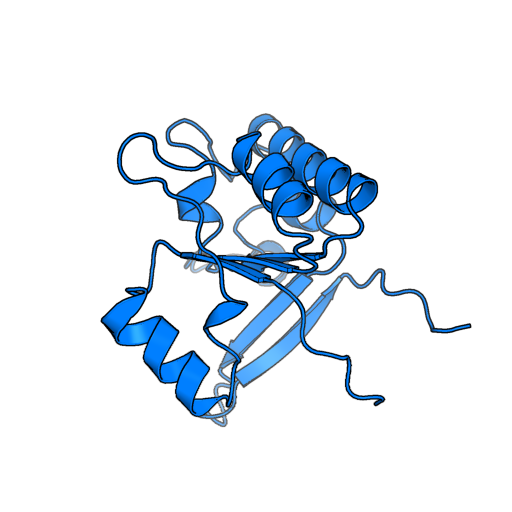TOM 728 O O . SER A 1 92 ? 5.546 0.795 11.162 1.00 92.88 92 SER A O 1
ATOM 730 N N . LEU A 1 93 ? 6.507 0.582 9.155 1.00 94.44 93 LEU A N 1
ATOM 731 C CA . LEU A 1 93 ? 5.407 -0.210 8.587 1.00 94.44 93 LEU A CA 1
ATOM 732 C C . LEU A 1 93 ? 5.168 -1.518 9.355 1.00 94.44 93 LEU A C 1
ATOM 734 O O . LEU A 1 93 ? 4.021 -1.900 9.585 1.00 94.44 93 LEU A O 1
ATOM 738 N N . GLY A 1 94 ? 6.237 -2.204 9.766 1.00 92.94 94 GLY A N 1
ATOM 739 C CA . GLY A 1 94 ? 6.151 -3.400 10.602 1.00 92.94 94 GLY A CA 1
ATOM 740 C C . GLY A 1 94 ? 5.500 -3.126 11.960 1.00 92.94 94 GLY A C 1
ATOM 741 O O . GLY A 1 94 ? 4.631 -3.892 12.382 1.00 92.94 94 GLY A O 1
ATOM 742 N N . ASP A 1 95 ? 5.868 -2.017 12.600 1.00 94.12 95 ASP A N 1
ATOM 743 C CA . ASP A 1 95 ? 5.311 -1.579 13.880 1.00 94.12 95 ASP A CA 1
ATOM 744 C C . ASP A 1 95 ? 3.822 -1.207 13.734 1.00 94.12 95 ASP A C 1
ATOM 746 O O . ASP A 1 95 ? 2.998 -1.620 14.553 1.00 94.12 95 ASP A O 1
ATOM 750 N N . ILE A 1 96 ? 3.439 -0.520 12.649 1.00 95.62 96 ILE A N 1
ATOM 751 C CA . ILE A 1 96 ? 2.037 -0.208 12.317 1.00 95.62 96 ILE A CA 1
ATOM 752 C C . ILE A 1 96 ? 1.230 -1.493 12.107 1.00 95.62 96 ILE A C 1
ATOM 754 O O . ILE A 1 96 ? 0.160 -1.651 12.702 1.00 95.62 96 ILE A O 1
ATOM 758 N N . ALA A 1 97 ? 1.733 -2.425 11.293 1.00 94.75 97 ALA A N 1
ATOM 759 C CA . ALA A 1 97 ? 1.073 -3.702 11.027 1.00 94.75 97 ALA A CA 1
ATOM 760 C C . ALA A 1 97 ? 0.882 -4.517 12.316 1.00 94.75 97 ALA A C 1
ATOM 762 O O . ALA A 1 97 ? -0.185 -5.081 12.551 1.00 94.75 97 ALA A O 1
ATOM 763 N N . GLN A 1 98 ? 1.891 -4.541 13.191 1.00 93.69 98 GLN A N 1
ATOM 764 C CA . GLN A 1 98 ? 1.805 -5.219 14.482 1.00 93.69 98 GLN A CA 1
ATOM 765 C C . GLN A 1 98 ? 0.794 -4.553 15.422 1.00 93.69 98 GLN A C 1
ATOM 767 O O . GLN A 1 98 ? 0.008 -5.254 16.054 1.00 93.69 98 GLN A O 1
ATOM 772 N N . ALA A 1 99 ? 0.801 -3.222 15.515 1.00 94.44 99 ALA A N 1
ATOM 773 C CA . ALA A 1 99 ? -0.080 -2.482 16.414 1.00 94.44 99 ALA A CA 1
ATOM 774 C C . ALA A 1 99 ? -1.556 -2.531 15.988 1.00 94.44 99 ALA A C 1
ATOM 776 O O . ALA A 1 99 ? -2.442 -2.428 16.832 1.00 94.44 99 ALA A O 1
ATOM 777 N N . THR A 1 100 ? -1.824 -2.656 14.688 1.00 95.19 100 THR A N 1
ATOM 778 C CA . THR A 1 100 ? -3.185 -2.628 14.125 1.00 95.19 100 THR A CA 1
ATOM 779 C C . THR A 1 100 ? -3.731 -4.012 13.776 1.00 95.19 100 THR A C 1
ATOM 781 O O . THR A 1 100 ? -4.931 -4.155 13.568 1.00 95.19 100 THR A O 1
ATOM 784 N N . GLY A 1 101 ? -2.872 -5.031 13.673 1.00 93.75 101 GLY A N 1
ATOM 785 C CA . GLY A 1 101 ? -3.244 -6.337 13.122 1.00 93.75 101 GLY A CA 1
ATOM 786 C C . GLY A 1 101 ? -3.525 -6.312 11.612 1.00 93.75 101 GLY A C 1
ATOM 787 O O . GLY A 1 101 ? -4.006 -7.303 11.064 1.00 93.75 101 GLY A O 1
ATOM 788 N N . CYS A 1 102 ? -3.235 -5.196 10.938 1.00 96.12 102 CYS A N 1
ATOM 789 C CA . CYS A 1 102 ? -3.450 -5.016 9.510 1.00 96.12 102 CYS A CA 1
ATOM 790 C C . CYS A 1 102 ? -2.311 -5.647 8.699 1.00 96.12 102 CYS A C 1
ATOM 792 O O . CYS A 1 102 ? -1.130 -5.495 9.025 1.00 96.12 102 CYS A O 1
ATOM 794 N N . ALA A 1 103 ? -2.652 -6.349 7.619 1.00 96.00 103 ALA A N 1
ATOM 795 C CA . ALA A 1 103 ? -1.665 -6.821 6.659 1.00 96.00 103 ALA A CA 1
ATOM 796 C C . ALA A 1 103 ? -1.256 -5.671 5.728 1.00 96.00 103 ALA A C 1
ATOM 798 O O . ALA A 1 103 ? -2.113 -5.023 5.140 1.00 96.00 103 ALA A O 1
ATOM 799 N N . ILE A 1 104 ? 0.047 -5.444 5.549 1.00 96.00 104 ILE A N 1
ATOM 800 C CA . ILE A 1 104 ? 0.564 -4.457 4.591 1.00 96.00 104 ILE A CA 1
ATOM 801 C C . ILE A 1 104 ? 1.280 -5.206 3.469 1.00 96.00 104 ILE A C 1
ATOM 803 O O . ILE A 1 104 ? 2.254 -5.925 3.707 1.00 96.00 104 ILE A O 1
ATOM 807 N N . VAL A 1 105 ? 0.778 -5.049 2.248 1.00 95.31 105 VAL A N 1
ATOM 808 C CA . VAL A 1 105 ? 1.307 -5.648 1.025 1.00 95.31 105 VAL A CA 1
ATOM 809 C C . VAL A 1 105 ? 1.924 -4.548 0.177 1.00 95.31 105 VAL A C 1
ATOM 811 O O . VAL A 1 105 ? 1.273 -3.574 -0.186 1.00 95.31 105 VAL A O 1
ATOM 814 N N . LEU A 1 106 ? 3.199 -4.726 -0.143 1.00 92.94 106 LEU A N 1
ATOM 815 C CA . LEU A 1 106 ? 3.962 -3.805 -0.970 1.00 92.94 106 LEU A CA 1
ATOM 816 C C . LEU A 1 106 ? 4.206 -4.475 -2.319 1.00 92.94 106 LEU A C 1
ATOM 818 O O . LEU A 1 106 ? 4.834 -5.536 -2.380 1.00 92.94 106 LEU A O 1
ATOM 822 N N . ILE A 1 107 ? 3.703 -3.867 -3.386 1.00 90.19 107 ILE A N 1
ATOM 823 C CA . ILE A 1 107 ? 3.996 -4.271 -4.758 1.00 90.19 107 ILE A CA 1
ATOM 824 C C . ILE A 1 107 ? 5.205 -3.467 -5.206 1.00 90.19 107 ILE A C 1
ATOM 826 O O . ILE A 1 107 ? 5.315 -2.286 -4.909 1.00 90.19 107 ILE A O 1
ATOM 830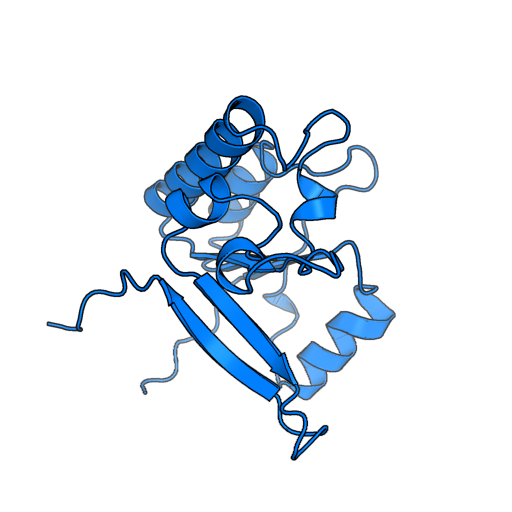 N N . GLY A 1 108 ? 6.157 -4.089 -5.886 1.00 85.56 108 GLY A N 1
ATOM 831 C CA . GLY A 1 108 ? 7.251 -3.323 -6.455 1.00 85.56 108 GLY A CA 1
ATOM 832 C C . GLY A 1 108 ? 7.910 -4.039 -7.611 1.00 85.56 108 GLY A C 1
ATOM 833 O O . GLY A 1 108 ? 7.922 -5.271 -7.703 1.00 85.56 108 GLY A O 1
ATOM 834 N N . HIS A 1 109 ? 8.460 -3.243 -8.517 1.00 79.81 109 HIS A N 1
ATOM 835 C CA . HIS A 1 109 ? 9.086 -3.765 -9.722 1.00 79.81 109 HIS A CA 1
ATOM 836 C C . HIS A 1 109 ? 10.500 -4.263 -9.454 1.00 79.81 109 HIS A C 1
ATOM 838 O O . HIS A 1 109 ? 11.254 -3.693 -8.666 1.00 79.81 109 HIS A O 1
ATOM 844 N N . LEU A 1 110 ? 10.889 -5.325 -10.157 1.00 64.81 110 LEU A N 1
ATOM 845 C CA . LEU A 1 110 ? 12.275 -5.778 -10.160 1.00 64.81 110 LEU A CA 1
ATOM 846 C C . LEU A 1 110 ? 13.087 -4.861 -11.077 1.00 64.81 110 LEU A C 1
ATOM 848 O O . LEU A 1 110 ? 12.740 -4.698 -12.249 1.00 64.81 110 LEU A O 1
ATOM 852 N N . ASN A 1 111 ? 14.198 -4.319 -10.581 1.00 56.91 111 ASN A N 1
ATOM 853 C CA . ASN A 1 111 ? 15.086 -3.511 -11.412 1.00 56.91 111 ASN A CA 1
ATOM 854 C C . ASN A 1 111 ? 15.645 -4.355 -12.574 1.00 56.91 111 ASN A C 1
ATOM 856 O O . ASN A 1 111 ? 16.155 -5.467 -12.384 1.00 56.91 111 ASN A O 1
ATOM 860 N N . LYS A 1 112 ? 15.560 -3.815 -13.798 1.00 46.59 112 LYS A N 1
ATOM 861 C CA . LYS A 1 112 ? 16.133 -4.397 -15.024 1.00 46.59 112 LYS A CA 1
ATOM 862 C C . LYS A 1 112 ? 17.661 -4.221 -15.046 1.00 46.59 112 LYS A C 1
ATOM 864 O O . LYS A 1 112 ? 18.190 -3.537 -15.911 1.00 46.59 112 LYS A O 1
ATOM 869 N N . ALA A 1 113 ? 18.392 -4.833 -14.119 1.00 41.81 113 ALA A N 1
ATOM 870 C CA . ALA A 1 113 ? 19.848 -4.928 -14.229 1.00 41.81 113 ALA A CA 1
ATOM 871 C C . ALA A 1 113 ? 20.222 -6.221 -14.975 1.00 41.81 113 ALA A C 1
ATOM 873 O O . ALA A 1 113 ? 20.040 -7.334 -14.470 1.00 41.81 113 ALA A O 1
ATOM 874 N N . ALA A 1 114 ? 20.706 -6.077 -16.208 1.00 36.94 114 ALA A N 1
ATOM 875 C CA . ALA A 1 114 ? 21.329 -7.156 -16.962 1.00 36.94 114 ALA A CA 1
ATOM 876 C C . ALA A 1 114 ? 22.745 -7.393 -16.409 1.00 36.94 114 ALA A C 1
ATOM 878 O O . ALA A 1 114 ? 23.585 -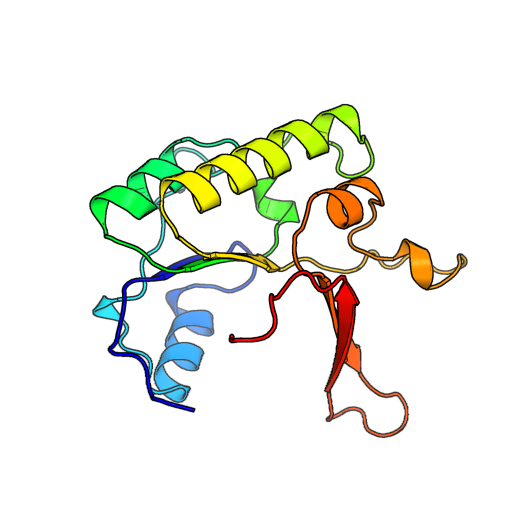6.508 -16.508 1.00 36.94 114 ALA A O 1
ATOM 879 N N . GLY A 1 115 ? 23.015 -8.569 -15.825 1.00 43.78 115 GLY A N 1
ATOM 880 C CA . GLY A 1 115 ? 24.398 -9.018 -15.594 1.00 43.78 115 GLY A CA 1
ATOM 881 C C . GLY A 1 115 ? 24.726 -9.695 -14.261 1.00 43.78 115 GLY A C 1
ATOM 882 O O . GLY A 1 115 ? 25.725 -10.404 -14.207 1.00 43.78 115 GLY A O 1
ATOM 883 N N . THR A 1 116 ? 23.912 -9.569 -13.208 1.00 40.62 116 THR A N 1
ATOM 884 C CA . THR A 1 116 ? 24.268 -10.107 -11.875 1.00 40.62 116 THR A CA 1
ATOM 885 C C . THR A 1 116 ? 23.203 -11.040 -11.293 1.00 40.62 116 THR A C 1
ATOM 887 O O . THR A 1 116 ? 22.009 -10.928 -11.572 1.00 40.62 116 THR A O 1
ATOM 890 N N . GLN A 1 117 ? 23.680 -12.032 -10.536 1.00 41.28 117 GLN A N 1
ATOM 891 C CA . GLN A 1 117 ? 22.973 -13.228 -10.068 1.00 41.28 117 GLN A CA 1
ATOM 892 C C . GLN A 1 117 ? 21.542 -12.974 -9.559 1.00 41.28 117 GLN A C 1
ATOM 894 O O . GLN A 1 117 ? 21.276 -12.085 -8.753 1.00 41.28 117 GLN A O 1
ATOM 899 N N . SER A 1 118 ? 20.619 -13.829 -10.013 1.00 48.81 118 SER A N 1
ATOM 900 C CA . SER A 1 118 ? 19.160 -13.724 -9.830 1.00 48.81 118 SER A CA 1
ATOM 901 C C . SER A 1 118 ? 18.663 -13.612 -8.379 1.00 48.81 118 SER A C 1
ATOM 903 O O . SER A 1 118 ? 17.530 -13.182 -8.162 1.00 48.81 118 SER A O 1
ATOM 905 N N . THR A 1 119 ? 19.501 -13.961 -7.403 1.00 44.41 119 THR A N 1
ATOM 906 C CA . THR A 1 119 ? 19.220 -13.905 -5.962 1.00 44.41 119 THR A CA 1
ATOM 907 C C . THR A 1 119 ? 19.166 -12.471 -5.416 1.00 44.41 119 THR A C 1
ATOM 909 O O . THR A 1 119 ? 18.463 -12.229 -4.443 1.00 44.41 119 THR A O 1
ATOM 912 N N . TYR A 1 120 ? 19.822 -11.503 -6.072 1.00 46.00 120 TYR A N 1
ATOM 913 C CA . TYR A 1 120 ? 19.908 -10.100 -5.624 1.00 46.00 120 TYR A CA 1
ATOM 914 C C . TYR A 1 120 ? 18.850 -9.167 -6.239 1.00 46.00 120 TYR A C 1
ATOM 916 O O . TYR A 1 120 ? 18.851 -7.967 -5.991 1.00 46.00 120 TYR A O 1
ATOM 924 N N . ARG A 1 121 ? 17.918 -9.698 -7.041 1.00 52.06 121 ARG A N 1
ATOM 925 C CA . ARG A 1 121 ? 16.930 -8.883 -7.773 1.00 52.06 121 ARG A CA 1
ATOM 926 C C . ARG A 1 121 ? 15.687 -8.490 -6.972 1.00 52.06 121 ARG A C 1
ATOM 928 O O . ARG A 1 121 ? 14.801 -7.875 -7.548 1.00 52.06 121 ARG A O 1
ATOM 935 N N . GLY A 1 122 ? 15.586 -8.836 -5.689 1.00 52.94 122 GLY A N 1
ATOM 936 C CA . GLY A 1 122 ? 14.461 -8.422 -4.843 1.00 52.94 122 GLY A CA 1
ATOM 937 C C . GLY A 1 122 ? 14.487 -6.921 -4.600 1.00 52.94 122 GLY A C 1
ATOM 938 O O . GLY A 1 122 ? 15.265 -6.466 -3.772 1.00 52.94 122 GLY A O 1
ATOM 939 N N . LEU A 1 123 ? 13.693 -6.167 -5.367 1.00 53.66 123 LEU A N 1
ATOM 940 C CA . LEU A 1 123 ? 13.501 -4.710 -5.258 1.00 53.66 123 LEU A CA 1
ATOM 941 C C . LEU A 1 123 ? 14.785 -3.852 -5.247 1.00 53.66 123 LEU A C 1
ATOM 943 O O . LEU A 1 123 ? 14.718 -2.667 -4.962 1.00 53.66 123 LEU A O 1
ATOM 947 N N . GLY A 1 124 ? 15.952 -4.421 -5.561 1.00 53.78 124 GLY A N 1
ATOM 948 C CA . GLY A 1 124 ? 17.238 -3.725 -5.476 1.00 53.78 124 GLY A CA 1
ATOM 949 C C . GLY A 1 124 ? 17.852 -3.651 -4.072 1.00 53.78 124 GLY A C 1
ATOM 950 O O . GLY A 1 124 ? 18.892 -3.022 -3.927 1.00 53.78 124 GLY A O 1
ATOM 951 N N . SER A 1 125 ? 17.283 -4.303 -3.044 1.00 60.78 125 SER A N 1
ATOM 952 C CA . SER A 1 125 ? 17.799 -4.181 -1.673 1.00 60.78 125 SER A CA 1
ATOM 953 C C . SER A 1 125 ? 17.665 -5.457 -0.832 1.00 60.78 125 SER A C 1
ATOM 955 O O . SER A 1 125 ? 16.575 -5.980 -0.571 1.00 60.78 125 SER A O 1
ATOM 957 N N . ILE A 1 126 ? 18.813 -5.941 -0.345 1.00 68.31 126 ILE A N 1
ATOM 958 C CA . ILE A 1 126 ? 18.908 -7.011 0.664 1.00 68.31 126 ILE A CA 1
ATOM 959 C C . ILE A 1 126 ? 18.165 -6.592 1.937 1.00 68.31 126 ILE A C 1
ATOM 961 O O . ILE A 1 126 ? 17.556 -7.429 2.600 1.00 68.31 126 ILE A O 1
ATOM 965 N N . ASP A 1 127 ? 18.168 -5.299 2.255 1.00 72.06 127 ASP A N 1
ATOM 966 C CA . ASP A 1 127 ? 17.559 -4.759 3.466 1.00 72.06 127 ASP A CA 1
ATOM 967 C C . ASP A 1 127 ? 16.038 -4.846 3.440 1.00 72.06 127 ASP A C 1
ATOM 969 O O . ASP A 1 127 ? 15.434 -5.211 4.448 1.00 72.06 127 ASP A O 1
ATOM 973 N N . ILE A 1 128 ? 15.424 -4.626 2.275 1.00 74.69 128 ILE A N 1
ATOM 974 C CA . ILE A 1 128 ? 13.990 -4.876 2.086 1.00 74.69 128 ILE A CA 1
ATOM 975 C C . ILE A 1 128 ? 13.697 -6.360 2.322 1.00 74.69 128 ILE A C 1
ATOM 977 O O . ILE A 1 128 ? 12.805 -6.708 3.092 1.00 74.69 128 ILE A O 1
ATOM 981 N N . THR A 1 129 ? 14.500 -7.249 1.727 1.00 75.19 129 THR A N 1
ATOM 982 C CA . THR A 1 129 ? 14.348 -8.705 1.898 1.00 75.19 129 THR A CA 1
ATOM 983 C C . THR A 1 129 ? 14.504 -9.132 3.366 1.00 75.19 129 THR A C 1
ATOM 985 O O . THR A 1 129 ? 13.803 -10.032 3.842 1.00 75.19 129 THR A O 1
ATOM 988 N N . ALA A 1 130 ? 15.396 -8.484 4.115 1.00 76.69 130 ALA A N 1
ATOM 989 C CA . ALA A 1 130 ? 15.594 -8.733 5.537 1.00 76.69 130 ALA A CA 1
ATOM 990 C C . ALA A 1 130 ? 14.413 -8.231 6.385 1.00 76.69 130 ALA A C 1
ATOM 992 O O . ALA A 1 130 ? 13.987 -8.949 7.292 1.00 76.69 130 ALA A O 1
ATOM 993 N N . ALA A 1 131 ? 13.849 -7.064 6.059 1.00 81.38 131 ALA A N 1
ATOM 994 C CA . ALA A 1 131 ? 12.786 -6.426 6.833 1.00 81.38 131 ALA A CA 1
ATOM 995 C C . ALA A 1 131 ? 11.397 -7.049 6.618 1.00 81.38 131 ALA A C 1
ATOM 997 O O . ALA A 1 131 ? 10.630 -7.188 7.571 1.00 81.38 131 ALA A O 1
ATOM 998 N N . VAL A 1 132 ? 11.057 -7.457 5.390 1.00 84.44 132 VAL A N 1
ATOM 999 C CA . VAL A 1 132 ? 9.718 -7.996 5.099 1.00 84.44 132 VAL A CA 1
ATOM 1000 C C . VAL A 1 132 ? 9.519 -9.377 5.707 1.00 84.44 132 VAL A C 1
ATOM 1002 O O . VAL A 1 132 ? 10.446 -10.185 5.773 1.00 84.44 132 VAL A O 1
ATOM 1005 N N . ARG A 1 133 ? 8.285 -9.687 6.115 1.00 84.81 133 ARG A N 1
ATOM 1006 C CA . ARG A 1 133 ? 7.917 -11.035 6.560 1.00 84.81 133 ARG A CA 1
ATOM 1007 C C . ARG A 1 133 ? 8.001 -12.000 5.382 1.00 84.81 133 ARG A C 1
ATOM 1009 O O . ARG A 1 133 ? 8.920 -12.809 5.327 1.00 84.81 133 ARG A O 1
ATOM 1016 N N . SER A 1 134 ? 7.113 -11.859 4.409 1.00 84.56 134 SER A N 1
ATOM 1017 C CA . SER A 1 134 ? 7.087 -12.705 3.215 1.00 84.56 134 SER A CA 1
ATOM 1018 C C . SER A 1 134 ? 7.617 -11.954 2.000 1.00 84.56 134 SER A C 1
ATOM 1020 O O . SER A 1 134 ? 7.403 -10.752 1.875 1.00 84.56 134 SER A O 1
ATOM 1022 N N . LEU A 1 135 ? 8.277 -12.673 1.089 1.00 83.56 135 LEU A N 1
ATOM 1023 C CA . LEU A 1 135 ? 8.694 -12.130 -0.204 1.00 83.56 135 LEU A CA 1
ATOM 1024 C C . LEU A 1 135 ? 8.260 -13.070 -1.326 1.00 83.56 135 LEU A C 1
ATOM 1026 O O . LEU A 1 135 ? 8.679 -14.232 -1.372 1.00 83.56 135 LEU A O 1
ATOM 1030 N N . LEU A 1 136 ? 7.430 -12.545 -2.223 1.00 84.25 136 LEU A N 1
ATOM 1031 C CA . LEU A 1 136 ? 6.857 -13.248 -3.363 1.00 84.25 136 LEU A CA 1
ATOM 1032 C C . LEU A 1 136 ? 7.382 -12.627 -4.660 1.00 84.25 136 LEU A C 1
ATOM 1034 O O . LEU A 1 136 ? 7.313 -11.418 -4.849 1.00 84.25 136 LEU A O 1
ATOM 1038 N N . PHE A 1 137 ? 7.894 -13.461 -5.559 1.00 80.50 137 PHE A N 1
ATOM 1039 C CA . PHE A 1 137 ? 8.297 -13.060 -6.901 1.00 80.50 137 PHE A CA 1
ATOM 1040 C C . PHE A 1 137 ? 7.293 -13.568 -7.916 1.00 80.50 137 PHE A C 1
ATOM 1042 O O . PHE A 1 137 ? 7.001 -14.762 -7.951 1.00 80.50 137 PHE A O 1
ATOM 1049 N N . ILE A 1 1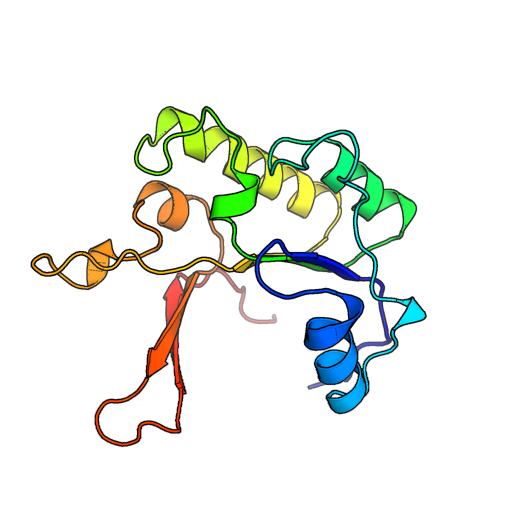38 ? 6.837 -12.677 -8.789 1.00 78.88 138 ILE A N 1
ATOM 1050 C CA . ILE A 1 138 ? 6.000 -13.029 -9.932 1.00 78.88 138 ILE A CA 1
ATOM 1051 C C . ILE A 1 138 ? 6.844 -12.873 -11.195 1.00 78.88 138 ILE A C 1
ATOM 1053 O O . ILE A 1 138 ? 7.440 -11.825 -11.437 1.00 78.88 138 ILE A O 1
ATOM 1057 N N . GLY A 1 139 ? 6.925 -13.929 -12.001 1.00 74.62 139 GLY A N 1
ATOM 1058 C CA . GLY A 1 139 ? 7.649 -13.921 -13.271 1.00 74.62 139 GLY A CA 1
ATOM 1059 C C . GLY A 1 139 ? 6.922 -14.716 -14.347 1.00 74.62 139 GLY A C 1
ATOM 1060 O O . GLY A 1 139 ? 6.139 -15.610 -14.048 1.00 74.62 139 GLY A O 1
ATOM 1061 N N . LYS A 1 140 ? 7.180 -14.417 -15.622 1.00 70.50 140 LYS A N 1
ATOM 1062 C CA . LYS A 1 140 ? 6.640 -15.207 -16.740 1.00 70.50 140 LYS A CA 1
ATOM 1063 C C . LYS A 1 140 ? 7.525 -16.423 -17.006 1.00 70.50 140 LYS A C 1
ATOM 1065 O O . LYS A 1 140 ? 8.750 -16.299 -17.067 1.00 70.50 140 LYS A O 1
ATOM 1070 N N . LEU A 1 141 ? 6.916 -17.591 -17.210 1.00 59.28 141 LEU A N 1
ATOM 1071 C CA . LEU A 1 141 ? 7.642 -18.771 -17.682 1.00 59.28 141 LEU A CA 1
ATOM 1072 C C . LEU A 1 141 ? 7.944 -18.617 -19.173 1.00 59.28 141 LEU A C 1
ATOM 1074 O O . LEU A 1 141 ? 7.028 -18.466 -19.979 1.00 59.28 141 LEU A O 1
ATOM 1078 N N . LYS A 1 142 ? 9.225 -18.712 -19.555 1.00 58.75 142 LYS A N 1
ATOM 1079 C CA . LYS A 1 142 ? 9.652 -18.614 -20.965 1.00 58.75 142 LYS A CA 1
ATOM 1080 C C . LYS A 1 142 ? 8.930 -19.618 -21.875 1.00 58.75 142 LYS A C 1
ATOM 1082 O O . LYS A 1 142 ? 8.656 -19.295 -23.021 1.00 58.75 142 LYS A O 1
ATOM 1087 N N . ALA A 1 143 ? 8.604 -20.803 -21.356 1.00 61.19 143 ALA A N 1
ATOM 1088 C CA . ALA A 1 143 ? 7.932 -21.860 -22.109 1.00 61.19 143 ALA A CA 1
ATOM 1089 C C . ALA A 1 143 ? 6.418 -21.634 -22.289 1.00 61.19 143 ALA A C 1
ATOM 1091 O O . ALA A 1 143 ? 5.832 -22.179 -23.217 1.00 61.19 143 ALA A O 1
ATOM 1092 N N . VAL A 1 144 ? 5.771 -20.845 -21.418 1.00 56.84 144 VAL A N 1
ATOM 1093 C CA . VAL A 1 144 ? 4.321 -20.593 -21.472 1.00 56.84 144 VAL A CA 1
ATOM 1094 C C . VAL A 1 144 ? 4.043 -19.134 -21.075 1.00 56.84 144 VAL A C 1
ATOM 1096 O O . VAL A 1 144 ? 3.733 -18.858 -19.916 1.00 56.84 144 VAL A O 1
ATOM 1099 N N . PRO A 1 145 ? 4.124 -18.175 -22.018 1.00 55.00 145 PRO A N 1
ATOM 1100 C CA . PRO A 1 145 ? 4.121 -16.738 -21.711 1.00 55.00 145 PRO A CA 1
ATOM 1101 C C . PRO A 1 145 ? 2.853 -16.217 -21.018 1.00 55.00 145 PRO A C 1
ATOM 1103 O O . PRO A 1 145 ? 2.898 -15.178 -20.360 1.00 55.00 145 PRO A O 1
ATOM 1106 N N . ARG A 1 146 ? 1.725 -16.929 -21.172 1.00 55.34 146 ARG A N 1
ATOM 1107 C CA . ARG A 1 146 ? 0.434 -16.608 -20.537 1.00 55.34 146 ARG A CA 1
ATOM 1108 C C . ARG A 1 146 ? 0.314 -17.108 -19.092 1.00 55.34 146 ARG A C 1
ATOM 1110 O O . ARG A 1 146 ? -0.642 -16.745 -18.421 1.00 55.34 146 ARG A O 1
ATOM 1117 N N . ARG A 1 147 ? 1.248 -17.936 -18.605 1.00 53.72 147 ARG A N 1
ATOM 1118 C CA . ARG A 1 147 ? 1.257 -18.422 -17.218 1.00 53.72 147 ARG A CA 1
ATOM 1119 C C . ARG A 1 147 ? 2.320 -17.677 -16.413 1.00 53.72 147 ARG A C 1
ATOM 1121 O O . ARG A 1 147 ? 3.518 -17.772 -16.696 1.00 53.72 147 ARG A O 1
ATOM 1128 N N . GLY A 1 148 ? 1.866 -16.935 -15.407 1.00 58.66 148 GLY A N 1
ATOM 1129 C CA . GLY A 1 148 ? 2.732 -16.419 -14.352 1.00 58.66 148 GLY A CA 1
ATOM 1130 C C . GLY A 1 148 ? 3.190 -17.558 -13.441 1.00 58.66 148 GLY A C 1
ATOM 1131 O O . GLY A 1 148 ? 2.431 -18.479 -13.154 1.00 58.66 148 GLY A O 1
ATOM 1132 N N . CYS A 1 149 ? 4.441 -17.508 -13.003 1.00 63.38 149 CYS A N 1
ATOM 1133 C CA . CYS A 1 149 ? 4.976 -18.321 -11.923 1.00 63.38 149 CYS A CA 1
ATOM 1134 C C . CYS A 1 149 ? 5.133 -17.423 -10.696 1.00 63.38 149 CYS A C 1
ATOM 1136 O O . CYS A 1 149 ? 5.780 -16.375 -10.776 1.00 63.38 149 CYS A O 1
ATOM 1138 N N . LEU A 1 150 ? 4.533 -17.843 -9.583 1.00 69.00 150 LEU A N 1
ATOM 1139 C CA . LEU A 1 150 ? 4.720 -17.248 -8.266 1.00 69.00 150 LEU A CA 1
ATOM 1140 C C . LEU A 1 150 ? 5.779 -18.067 -7.519 1.00 69.00 150 LEU A C 1
ATOM 1142 O O . LEU A 1 150 ? 5.605 -19.266 -7.313 1.00 69.00 150 LEU A O 1
ATOM 1146 N N . SER A 1 151 ? 6.874 -17.435 -7.106 1.00 69.31 151 SER A N 1
ATOM 1147 C CA . SER A 1 151 ? 7.922 -18.057 -6.294 1.00 69.31 151 SER A CA 1
ATOM 1148 C C . SER A 1 151 ? 8.027 -17.356 -4.946 1.00 69.31 151 SER A C 1
ATOM 1150 O O . SER A 1 151 ? 8.316 -16.162 -4.877 1.00 69.31 151 SER A O 1
ATOM 1152 N N . MET A 1 152 ? 7.820 -18.103 -3.862 1.00 71.31 152 MET A N 1
ATOM 1153 C CA . MET A 1 152 ? 8.045 -17.616 -2.503 1.00 71.31 152 MET A CA 1
ATOM 1154 C C . MET A 1 152 ? 9.528 -17.744 -2.144 1.00 71.31 152 MET A C 1
ATOM 1156 O O . MET A 1 152 ? 10.086 -18.839 -2.176 1.00 71.31 152 MET A O 1
ATOM 1160 N N . ARG A 1 153 ? 10.180 -16.623 -1.819 1.00 63.41 153 ARG A N 1
ATOM 1161 C CA . ARG A 1 153 ? 11.603 -16.582 -1.432 1.00 63.41 153 ARG A CA 1
ATOM 1162 C C . ARG A 1 153 ? 11.820 -16.541 0.074 1.00 63.41 153 ARG A C 1
ATOM 1164 O O . ARG A 1 153 ? 12.837 -17.037 0.544 1.00 63.41 153 ARG A O 1
ATOM 1171 N N . LYS A 1 154 ? 10.880 -15.957 0.817 1.00 70.44 154 LYS A N 1
ATOM 1172 C CA . LYS A 1 154 ? 10.913 -15.853 2.280 1.00 70.44 154 LYS A CA 1
ATOM 1173 C C . LYS A 1 154 ? 9.521 -16.116 2.836 1.00 70.44 154 LYS A C 1
ATOM 1175 O O . LYS A 1 154 ? 8.558 -15.578 2.290 1.00 70.44 154 LYS A O 1
ATOM 1180 N N . ALA A 1 155 ? 9.436 -16.922 3.894 1.00 64.56 155 ALA A N 1
ATOM 1181 C CA . ALA A 1 155 ? 8.186 -17.335 4.526 1.00 64.56 155 ALA A CA 1
ATOM 1182 C C . ALA A 1 155 ? 8.302 -17.379 6.060 1.00 64.56 155 ALA A C 1
ATOM 1184 O O . ALA A 1 155 ? 8.988 -18.248 6.591 1.00 64.56 155 ALA A O 1
ATOM 1185 N N . PRO A 1 156 ? 7.595 -16.502 6.786 1.00 61.06 156 PRO A N 1
ATOM 1186 C CA . PRO A 1 156 ? 7.340 -16.621 8.208 1.00 61.06 156 PRO A CA 1
ATOM 1187 C C . PRO A 1 156 ? 5.818 -16.618 8.410 1.00 61.06 156 PRO A C 1
ATOM 1189 O O . PRO A 1 156 ? 5.257 -15.767 9.095 1.00 61.06 156 PRO A O 1
ATOM 1192 N N . LEU A 1 157 ? 5.138 -17.539 7.725 1.00 54.50 157 LEU A N 1
ATOM 1193 C CA . LEU A 1 157 ? 3.752 -17.887 8.008 1.00 54.50 157 LEU A CA 1
ATOM 1194 C C . LEU A 1 157 ? 3.826 -19.103 8.924 1.00 54.50 157 LEU A C 1
ATOM 1196 O O . LEU A 1 157 ? 4.279 -20.172 8.512 1.00 54.50 157 LEU A O 1
ATOM 1200 N N . ARG A 1 158 ? 3.479 -18.906 10.197 1.00 44.81 158 ARG A N 1
ATOM 1201 C CA . ARG A 1 158 ? 3.344 -19.991 11.170 1.00 44.81 158 ARG A CA 1
ATOM 1202 C C . ARG A 1 158 ? 2.436 -21.066 10.555 1.00 44.81 158 ARG A C 1
ATOM 1204 O O . ARG A 1 158 ? 1.430 -20.721 9.935 1.00 44.81 158 ARG A O 1
ATOM 1211 N N . ARG A 1 159 ? 2.795 -22.350 10.693 1.00 32.03 159 ARG A N 1
ATOM 1212 C CA . ARG A 1 159 ? 1.830 -23.432 10.434 1.00 32.03 159 ARG A CA 1
ATOM 1213 C C . ARG A 1 159 ? 0.607 -23.158 11.322 1.00 32.03 159 ARG A C 1
ATOM 1215 O O . ARG A 1 159 ? 0.831 -22.763 12.464 1.00 32.03 159 ARG A O 1
ATOM 1222 N N . PRO A 1 160 ? -0.633 -23.294 10.825 1.00 39.09 160 PRO A N 1
ATOM 1223 C CA . PRO A 1 160 ? -1.772 -23.288 11.726 1.00 39.09 160 PRO A CA 1
ATOM 1224 C C . PRO A 1 160 ? -1.547 -24.417 12.735 1.00 39.09 160 PRO A C 1
ATOM 1226 O O . PRO A 1 160 ? -1.198 -25.529 12.326 1.00 39.09 160 PRO A O 1
ATOM 1229 N N . ASP A 1 161 ? -1.621 -24.073 14.019 1.00 44.53 161 ASP A N 1
ATOM 1230 C CA . ASP A 1 161 ? -1.660 -25.048 15.108 1.00 44.53 161 ASP A CA 1
ATOM 1231 C C . ASP A 1 161 ? -2.958 -25.863 15.009 1.00 44.53 161 ASP A C 1
ATOM 1233 O O . ASP A 1 161 ? -3.989 -25.261 14.620 1.00 44.53 161 ASP A O 1
#

Secondary structure (DSSP, 8-state):
-PPPPP--EEEEESSS-IIIIIHHHHHHTT--GGGEE----SSS---TT-HHHHHHHHHTT-SEEEEE-GGGGS-TT--TT-HHHHHHHHHHHHHHHHHH--EEEE--PPP--SSS-GGG-STT-HHHHHH-S-EEEEEEETTEEEEEEEEEEE---PPP-

Foldseek 3Di:
DDDDDDAAEEEEEPPDDVPPGVVVVCVVVVHDVVRYHYQDCPVPHAALQDCSVLVVCVVRVHQEYEYYANVSRNDPPADPLDLVSVLVSLVSVVVSCVVSVHHYHHHHDFDPDPDDDPVCRQRNYPNVVVSDQWDWDWDADPVHRPDIDIDTPHHPDDDDD

InterPro domains:
  IPR027417 P-loop containing nucleoside triphosphate hydrolase [G3DSA:3.40.50.300] (1-155)
  IPR027417 P-loop containing nucleoside triphosphate hydrolase [SSF52540] (11-140)

Organism: NCBI:txid408170

Radius of gyration: 16.71 Å; chains: 1; bounding box: 42×43×38 Å